Protein AF-A0A2S9G3B9-F1 (afdb_monomer_lite)

pLDDT: mean 91.57, std 11.86, range [34.47, 98.38]

Foldseek 3Di:
DPPDPDDDDQEDDPQDDDQWAPDDPVCSCVVDVVNVDPVPDDPDDDDDDDDDPDPDTDGNPTDDHHPDDDDDDDPCVVVVVVVVD

Radius of gyration: 15.21 Å; chains: 1; bounding box: 28×30×40 Å

Structure (mmCIF, N/CA/C/O backbone):
data_AF-A0A2S9G3B9-F1
#
_entry.id   AF-A0A2S9G3B9-F1
#
loop_
_atom_site.group_PDB
_atom_site.id
_atom_site.type_symbol
_atom_site.label_atom_id
_atom_site.label_alt_id
_atom_site.label_comp_id
_atom_site.label_asym_id
_atom_site.label_entity_id
_atom_site.label_seq_id
_atom_site.pdbx_PDB_ins_code
_atom_site.Cartn_x
_atom_site.Cartn_y
_atom_site.Cartn_z
_atom_site.occupancy
_atom_site.B_iso_or_equiv
_atom_site.auth_seq_id
_atom_site.auth_comp_id
_atom_site.auth_asym_id
_atom_site.auth_atom_id
_atom_site.pdbx_PDB_model_num
ATOM 1 N N . GLY A 1 1 ? -4.322 2.171 -21.453 1.00 34.47 1 GLY A N 1
ATOM 2 C CA . GLY A 1 1 ? -3.641 3.412 -21.863 1.00 34.47 1 GLY A CA 1
ATOM 3 C C . GLY A 1 1 ? -3.958 4.505 -20.862 1.00 34.47 1 GLY A C 1
ATOM 4 O O . GLY A 1 1 ? -5.026 4.419 -20.259 1.00 34.47 1 GLY A O 1
ATOM 5 N N . PRO A 1 2 ? -3.065 5.487 -20.655 1.00 42.56 2 PRO A N 1
ATOM 6 C CA . PRO A 1 2 ? -3.381 6.659 -19.841 1.00 42.56 2 PRO A CA 1
ATOM 7 C C . PRO A 1 2 ? -4.602 7.352 -20.468 1.00 42.56 2 PRO A C 1
ATOM 9 O O . PRO A 1 2 ? -4.601 7.610 -21.667 1.00 42.56 2 PRO A O 1
ATOM 12 N N . GLY A 1 3 ? -5.675 7.539 -19.694 1.00 51.44 3 GLY A N 1
ATOM 13 C CA . GLY A 1 3 ? -6.925 8.151 -20.175 1.00 51.44 3 GLY A CA 1
ATOM 14 C C . GLY A 1 3 ? -8.166 7.249 -20.227 1.00 51.44 3 GLY A C 1
ATOM 15 O O . GLY A 1 3 ? -9.210 7.708 -20.671 1.00 51.44 3 GLY A O 1
ATOM 16 N N . ARG A 1 4 ? -8.110 5.993 -19.760 1.00 57.19 4 ARG A N 1
ATOM 17 C CA . ARG A 1 4 ? -9.332 5.247 -19.401 1.00 57.19 4 ARG A CA 1
ATOM 18 C C . ARG A 1 4 ? -9.457 5.187 -17.887 1.00 57.19 4 ARG A C 1
ATOM 20 O O . ARG A 1 4 ? -8.541 4.698 -17.231 1.00 57.19 4 ARG A O 1
ATOM 27 N N . GLU A 1 5 ? -10.581 5.654 -17.351 1.00 65.12 5 GLU A N 1
ATOM 28 C CA . GLU A 1 5 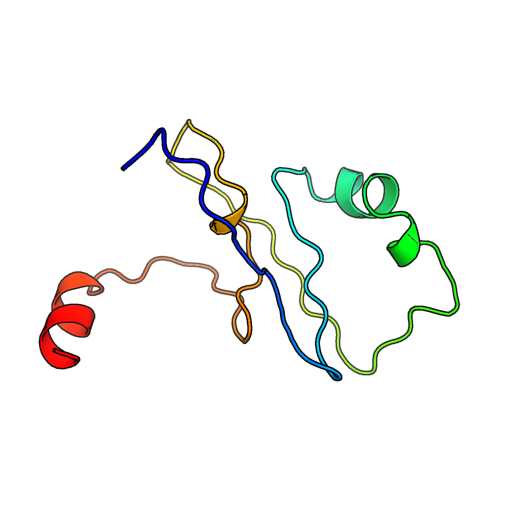? -10.967 5.367 -15.971 1.00 65.12 5 GLU A CA 1
ATOM 29 C C . GLU A 1 5 ? -11.121 3.849 -15.829 1.00 65.12 5 GLU A C 1
ATOM 31 O O . GLU A 1 5 ? -12.058 3.238 -16.339 1.00 65.12 5 GLU A O 1
ATOM 36 N N . THR A 1 6 ? -10.126 3.211 -15.220 1.00 74.69 6 THR A N 1
ATOM 37 C CA . THR A 1 6 ? -10.157 1.781 -14.923 1.00 74.69 6 THR A CA 1
ATOM 38 C C . THR A 1 6 ? -10.560 1.591 -13.473 1.00 74.69 6 THR A C 1
ATOM 40 O O . THR A 1 6 ? -9.943 2.180 -12.584 1.00 74.69 6 THR A O 1
ATOM 43 N N . VAL A 1 7 ? -11.538 0.724 -13.222 1.00 88.75 7 VAL A N 1
ATOM 44 C CA . VAL A 1 7 ? -11.873 0.299 -11.860 1.00 88.75 7 VAL A CA 1
ATOM 45 C C . VAL A 1 7 ? -10.684 -0.463 -11.277 1.00 88.75 7 VAL A C 1
ATOM 47 O O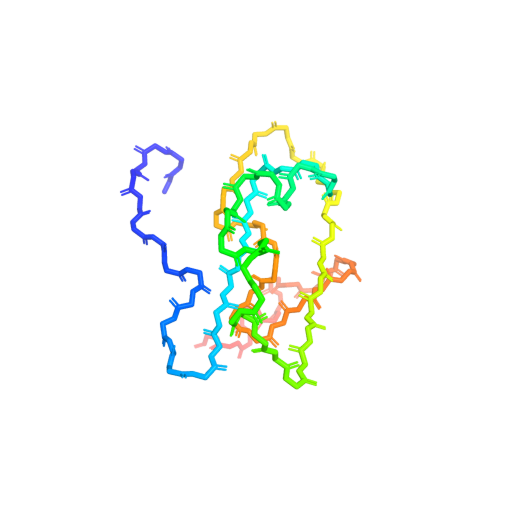 . VAL A 1 7 ? -10.193 -1.423 -11.874 1.00 88.75 7 VAL A O 1
ATOM 50 N N . TYR A 1 8 ? -10.216 -0.040 -10.105 1.00 91.44 8 TYR A N 1
ATOM 51 C CA . TYR A 1 8 ? -9.124 -0.692 -9.395 1.00 91.44 8 TYR A CA 1
ATOM 52 C C . TYR A 1 8 ? -9.537 -1.017 -7.963 1.00 91.44 8 TYR A C 1
ATOM 54 O O . TYR A 1 8 ? -9.844 -0.128 -7.175 1.00 91.44 8 TYR A O 1
ATOM 62 N N . PHE A 1 9 ? -9.477 -2.301 -7.617 1.00 95.12 9 PHE A N 1
ATOM 63 C CA . PHE A 1 9 ? -9.714 -2.776 -6.258 1.00 95.12 9 PHE A CA 1
ATOM 64 C C . PHE A 1 9 ? -8.375 -2.922 -5.517 1.00 95.12 9 PHE A C 1
ATOM 66 O O . PHE A 1 9 ? -7.610 -3.841 -5.858 1.00 95.12 9 PHE A O 1
ATOM 73 N N . PRO A 1 10 ? -8.067 -2.065 -4.520 1.00 95.81 10 PRO A N 1
ATOM 74 C CA . PRO A 1 10 ? -6.838 -2.173 -3.727 1.00 95.81 10 PRO A CA 1
ATOM 75 C C . PRO A 1 10 ? -6.798 -3.469 -2.906 1.00 95.81 10 PRO A C 1
ATOM 77 O O . PRO A 1 10 ? -5.744 -4.091 -2.777 1.00 95.81 10 PRO A O 1
ATOM 80 N N . SER A 1 11 ? -7.963 -3.924 -2.452 1.00 97.31 11 SER A N 1
ATOM 81 C CA . SER A 1 11 ? -8.217 -5.221 -1.829 1.00 97.31 11 SER A CA 1
ATOM 82 C C . SER A 1 11 ? -9.661 -5.644 -2.115 1.00 97.31 11 SER A C 1
ATOM 84 O O . SER A 1 11 ? -10.524 -4.795 -2.324 1.00 97.31 11 SER A O 1
ATOM 86 N N . LEU A 1 12 ? -9.923 -6.951 -2.126 1.00 97.12 12 LEU A N 1
ATOM 87 C CA . LEU A 1 12 ? -11.269 -7.531 -2.072 1.00 97.12 12 LEU A CA 1
ATOM 88 C C . LEU A 1 12 ? -11.163 -8.842 -1.284 1.00 97.12 12 LEU A C 1
ATOM 90 O O . LEU A 1 12 ? -10.928 -9.906 -1.849 1.00 97.12 12 LEU A O 1
ATOM 94 N N . SER A 1 13 ? -11.180 -8.724 0.041 1.00 96.62 13 SER A N 1
ATOM 95 C CA . SER A 1 13 ? -10.923 -9.809 0.991 1.00 96.62 13 SER A CA 1
ATOM 96 C C . SER A 1 13 ? -11.684 -9.541 2.286 1.00 96.62 13 SER A C 1
ATOM 98 O O . SER A 1 13 ? -11.800 -8.388 2.690 1.00 96.62 13 SER A O 1
ATOM 100 N N . GLY A 1 14 ? -12.150 -10.596 2.959 1.00 97.38 14 GLY A N 1
ATOM 101 C CA . GLY A 1 14 ? -12.719 -10.499 4.310 1.00 97.38 14 GLY A CA 1
ATOM 102 C C . GLY A 1 14 ? -11.671 -10.407 5.427 1.00 97.38 14 GLY A C 1
ATOM 103 O O . GLY A 1 14 ? -12.035 -10.255 6.584 1.00 97.38 14 GLY A O 1
ATOM 104 N N . GLN A 1 15 ? -10.380 -10.530 5.096 1.00 96.75 15 GLN A N 1
ATOM 105 C CA . GLN A 1 15 ? -9.277 -10.586 6.069 1.00 96.75 15 GLN A CA 1
ATOM 106 C C . GLN A 1 15 ? -8.225 -9.490 5.864 1.00 96.75 15 GLN A C 1
ATOM 108 O O . GLN A 1 15 ? -7.301 -9.357 6.661 1.00 96.75 15 GLN A O 1
ATOM 113 N N . THR A 1 16 ? -8.289 -8.737 4.765 1.00 96.75 16 THR A N 1
ATOM 114 C CA . THR A 1 16 ? -7.249 -7.760 4.422 1.00 96.75 16 THR A CA 1
ATOM 115 C C . THR A 1 16 ? -7.867 -6.544 3.762 1.00 96.75 16 THR A C 1
ATOM 117 O O . THR A 1 16 ? -8.473 -6.655 2.695 1.00 96.75 16 THR A O 1
ATOM 120 N N . PHE A 1 17 ? -7.632 -5.385 4.370 1.00 97.19 17 PHE A N 1
ATOM 121 C CA . PHE A 1 17 ? -7.996 -4.078 3.842 1.00 97.19 17 PHE A CA 1
ATOM 122 C C . PHE A 1 17 ? -6.730 -3.303 3.480 1.00 97.19 17 PHE A C 1
ATOM 124 O O . PHE A 1 17 ? -5.746 -3.329 4.219 1.00 97.19 17 PHE A O 1
ATOM 131 N N . VAL A 1 18 ? -6.744 -2.627 2.331 1.00 97.75 18 VAL A N 1
ATOM 132 C CA . VAL A 1 18 ? -5.621 -1.808 1.863 1.00 97.75 18 VAL A CA 1
ATOM 133 C C . VAL A 1 18 ? -6.060 -0.350 1.754 1.00 97.75 18 VAL A C 1
ATOM 135 O O . VAL A 1 18 ? -6.747 0.033 0.807 1.00 97.75 18 VAL A O 1
ATOM 138 N N . TYR A 1 19 ? -5.599 0.465 2.703 1.00 97.25 19 TYR A N 1
ATOM 139 C CA . TYR A 1 19 ? -5.710 1.924 2.680 1.00 97.25 19 TYR A CA 1
ATOM 140 C C . TYR A 1 19 ? -4.468 2.509 2.004 1.00 97.25 19 TYR A C 1
ATOM 142 O O . TYR A 1 19 ? -3.362 2.404 2.533 1.00 97.25 19 TYR A O 1
ATOM 150 N N . LYS A 1 20 ? -4.623 3.092 0.811 1.00 96.38 20 LYS A N 1
ATOM 151 C CA . LYS A 1 20 ? -3.497 3.645 0.040 1.00 96.38 20 LYS A CA 1
ATOM 152 C C . LYS A 1 20 ? -3.911 4.819 -0.833 1.00 96.38 20 LYS A C 1
ATOM 154 O O . LYS A 1 20 ? -5.082 4.948 -1.171 1.00 96.38 20 LYS A O 1
ATOM 159 N N . GLY A 1 21 ? -2.962 5.654 -1.236 1.00 94.44 21 GLY A N 1
ATOM 160 C CA . GLY A 1 21 ? -3.258 6.774 -2.120 1.00 94.44 21 GLY A CA 1
ATOM 161 C C . GLY A 1 21 ? -2.049 7.631 -2.447 1.00 94.44 21 GLY A C 1
ATOM 162 O O . GLY A 1 21 ? -0.934 7.355 -2.008 1.00 94.44 21 GLY A O 1
ATOM 163 N N . MET A 1 22 ? -2.297 8.683 -3.222 1.00 93.38 22 MET A N 1
ATOM 164 C CA . MET A 1 22 ? -1.306 9.708 -3.556 1.00 93.38 22 MET A CA 1
ATOM 165 C C . MET A 1 22 ? -1.234 10.740 -2.426 1.00 93.38 22 MET A C 1
ATOM 167 O O . MET A 1 22 ? -1.714 11.861 -2.558 1.00 93.38 22 MET A O 1
ATOM 171 N N . LEU A 1 23 ? -0.693 10.316 -1.288 1.00 92.75 23 LEU A N 1
ATOM 172 C CA . LEU A 1 23 ? -0.652 11.079 -0.044 1.00 92.75 23 LEU A CA 1
ATOM 173 C C . LEU A 1 23 ? 0.775 11.075 0.501 1.00 92.75 23 LEU A C 1
ATOM 175 O O . LEU A 1 23 ? 1.512 10.104 0.328 1.00 92.75 23 LEU A O 1
ATOM 179 N N . THR A 1 24 ? 1.154 12.132 1.213 1.00 92.56 24 THR A N 1
ATOM 180 C CA . THR A 1 24 ? 2.322 12.059 2.098 1.00 92.56 24 THR A CA 1
ATOM 181 C C . THR A 1 24 ? 1.984 11.218 3.329 1.00 92.56 24 THR A C 1
ATOM 183 O O . THR A 1 24 ? 0.824 11.138 3.739 1.00 92.56 24 THR A O 1
ATOM 186 N N . THR A 1 25 ? 2.992 10.605 3.954 1.00 92.12 25 THR A N 1
ATOM 187 C CA . THR A 1 25 ? 2.790 9.746 5.132 1.00 92.12 25 THR A CA 1
ATOM 188 C C . THR A 1 25 ? 1.949 10.410 6.238 1.00 92.12 25 THR A C 1
ATOM 190 O O . THR A 1 25 ? 1.028 9.757 6.728 1.00 92.12 25 THR A O 1
ATOM 193 N N . PRO A 1 26 ? 2.161 11.695 6.605 1.00 93.62 26 PRO A N 1
ATOM 194 C CA . PRO A 1 26 ? 1.350 12.347 7.639 1.00 93.62 26 PRO A CA 1
ATOM 195 C C . PRO A 1 26 ? -0.122 12.554 7.253 1.00 93.62 26 PRO A C 1
ATOM 197 O O . PRO A 1 26 ? -0.984 12.609 8.126 1.00 93.62 26 PRO A O 1
ATOM 200 N N . GLN A 1 27 ? -0.435 12.650 5.957 1.00 96.00 27 GLN A N 1
ATOM 201 C CA . GLN A 1 27 ? -1.804 12.876 5.48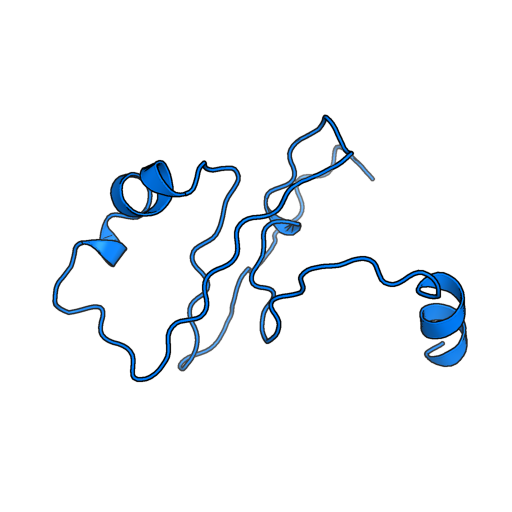0 1.00 96.00 27 GLN A CA 1
ATOM 202 C C . GLN A 1 27 ? -2.676 11.618 5.551 1.00 96.00 27 GLN A C 1
ATOM 204 O O . GLN A 1 27 ? -3.897 11.741 5.580 1.00 96.00 27 GLN A O 1
ATOM 209 N N . LEU A 1 28 ? -2.082 10.419 5.598 1.00 94.69 28 LEU A N 1
ATOM 210 C CA . LEU A 1 28 ? -2.814 9.153 5.501 1.00 94.69 28 LEU A CA 1
ATOM 211 C C . LEU A 1 28 ? -3.922 9.029 6.558 1.00 94.69 28 LEU A C 1
ATOM 213 O O . LEU A 1 28 ? -5.065 8.729 6.219 1.00 94.69 28 LEU A O 1
ATOM 217 N N . LYS A 1 29 ? -3.587 9.308 7.824 1.00 94.19 29 LYS A N 1
ATOM 218 C CA . LYS A 1 29 ? -4.528 9.211 8.949 1.00 94.19 29 LYS A CA 1
ATOM 219 C C . LYS A 1 29 ? -5.645 10.256 8.865 1.00 94.19 29 LYS A C 1
ATOM 221 O O . LYS A 1 29 ? -6.775 9.969 9.236 1.00 94.19 29 LYS A O 1
ATOM 226 N N . ALA A 1 30 ? -5.344 11.454 8.365 1.00 96.25 30 ALA A N 1
ATOM 227 C CA . ALA A 1 30 ? -6.338 12.512 8.188 1.00 96.25 30 ALA A CA 1
ATOM 228 C C . ALA A 1 30 ? -7.272 12.249 6.993 1.00 96.25 30 ALA A C 1
ATOM 230 O O . ALA A 1 30 ? -8.436 12.630 7.035 1.00 96.25 30 ALA A O 1
ATOM 231 N N . PHE A 1 31 ? -6.769 11.595 5.941 1.00 97.50 31 PHE A N 1
ATOM 232 C CA . PHE A 1 31 ? -7.535 11.290 4.734 1.00 97.50 31 PHE A CA 1
ATOM 233 C C . PHE A 1 31 ? -8.503 10.114 4.930 1.00 97.50 31 PHE A C 1
ATOM 235 O O . PHE A 1 31 ? -9.656 10.191 4.516 1.00 97.50 31 PHE A O 1
ATOM 242 N N . TYR A 1 32 ? -8.053 9.032 5.574 1.00 97.69 32 TYR A N 1
ATOM 243 C CA . TYR A 1 32 ? -8.888 7.869 5.885 1.00 97.69 32 TYR A CA 1
ATOM 244 C C . TYR A 1 32 ? -9.330 7.905 7.347 1.00 97.69 32 TYR A C 1
ATOM 246 O O . TYR A 1 32 ? -8.600 7.451 8.227 1.00 97.69 32 TYR A O 1
ATOM 254 N N . LEU A 1 33 ? -10.532 8.428 7.603 1.00 97.25 33 LEU A N 1
ATOM 255 C CA . LEU A 1 33 ? -11.059 8.592 8.963 1.00 97.25 33 LEU A CA 1
ATOM 256 C C . LEU A 1 33 ? -11.212 7.264 9.718 1.00 97.25 33 LEU A C 1
ATOM 258 O O . LEU A 1 33 ? -11.040 7.250 10.932 1.00 97.25 33 LEU A O 1
ATOM 262 N N . ASP A 1 34 ? -11.422 6.150 9.012 1.00 97.25 34 ASP A N 1
ATOM 263 C CA . ASP A 1 34 ? -11.429 4.804 9.601 1.00 97.25 34 ASP A CA 1
ATOM 264 C C . ASP A 1 34 ? -10.139 4.505 10.387 1.00 97.25 34 ASP A C 1
ATOM 266 O O . ASP A 1 34 ? -10.177 3.824 11.404 1.00 97.25 34 ASP A O 1
ATOM 270 N N . LEU A 1 35 ? -8.988 5.050 9.958 1.00 96.50 35 LEU A N 1
ATOM 271 C CA . LEU A 1 35 ? -7.696 4.883 10.642 1.00 96.50 35 LEU A CA 1
ATOM 272 C C . LEU A 1 35 ? -7.603 5.649 11.974 1.00 96.50 35 LEU A C 1
ATOM 274 O O . LEU A 1 35 ? -6.575 5.593 12.655 1.00 96.50 35 LEU A O 1
ATOM 278 N N . GLN A 1 36 ? -8.628 6.424 12.320 1.00 96.88 36 GLN A N 1
ATOM 279 C CA . GLN A 1 36 ? -8.756 7.120 13.600 1.00 96.88 36 GLN A CA 1
ATOM 280 C C . GLN A 1 36 ? -9.761 6.437 14.531 1.00 96.88 36 GLN A C 1
ATOM 282 O O . GLN A 1 36 ? -9.901 6.869 15.670 1.00 96.88 36 GLN A O 1
ATOM 287 N N . ASP A 1 37 ? -10.457 5.405 14.057 1.00 97.75 37 ASP A N 1
ATOM 288 C CA . ASP A 1 37 ? -11.474 4.693 14.816 1.00 97.75 37 ASP A CA 1
ATOM 289 C C . ASP A 1 37 ? -10.847 3.550 15.626 1.00 97.75 37 ASP A C 1
ATOM 291 O O . ASP A 1 37 ? -10.200 2.664 15.066 1.00 97.75 37 ASP A O 1
ATOM 295 N N . ASP A 1 38 ? -11.082 3.531 16.939 1.00 97.56 38 ASP A N 1
ATOM 296 C CA . ASP A 1 38 ? -10.536 2.514 17.849 1.00 97.56 38 ASP A CA 1
ATOM 297 C C . ASP A 1 38 ? -11.041 1.089 17.548 1.00 97.56 38 ASP A C 1
ATOM 299 O O . ASP A 1 38 ? -10.440 0.106 17.983 1.00 97.56 38 ASP A O 1
ATOM 303 N N . ARG A 1 39 ? -12.134 0.942 16.783 1.00 97.56 39 ARG A N 1
ATOM 304 C CA . ARG A 1 39 ? -12.634 -0.366 16.327 1.00 97.56 39 ARG A CA 1
ATOM 305 C C . ARG A 1 39 ? -11.746 -0.977 15.246 1.00 97.56 39 ARG A C 1
ATOM 307 O O . ARG A 1 39 ? -11.765 -2.199 15.074 1.00 97.56 39 ARG A O 1
ATOM 314 N N . LEU A 1 40 ? -10.985 -0.162 14.510 1.00 96.94 40 LEU A N 1
ATOM 315 C CA . LEU A 1 40 ? -10.087 -0.643 13.469 1.00 96.94 40 LEU A CA 1
ATOM 316 C C . LEU A 1 40 ? -8.810 -1.206 14.100 1.00 96.94 40 LEU A C 1
ATOM 318 O O . LEU A 1 40 ? -7.787 -0.539 14.236 1.00 96.94 40 LEU A O 1
ATOM 322 N N . THR A 1 41 ? -8.879 -2.480 14.461 1.00 97.50 41 THR A N 1
ATOM 323 C CA . THR A 1 41 ? -7.766 -3.230 15.040 1.00 97.50 41 THR A CA 1
ATOM 324 C C . THR A 1 41 ? -7.259 -4.276 14.053 1.00 97.50 41 THR A C 1
ATOM 326 O O . THR A 1 41 ? -8.000 -4.784 13.212 1.00 97.50 41 THR A O 1
ATOM 329 N N . SER A 1 42 ? -5.969 -4.595 14.125 1.00 97.06 42 SER A N 1
ATOM 330 C CA . SER A 1 42 ? -5.367 -5.651 13.313 1.00 97.06 42 SER A CA 1
ATOM 331 C C . SER A 1 42 ? -4.238 -6.323 14.080 1.00 97.06 42 SER A C 1
ATOM 333 O O . SER A 1 42 ? -3.496 -5.663 14.805 1.00 97.06 42 SER A O 1
ATOM 335 N N . SER A 1 43 ? -4.074 -7.630 13.883 1.00 97.62 43 SER A N 1
ATOM 336 C CA . SER A 1 43 ? -2.915 -8.375 14.386 1.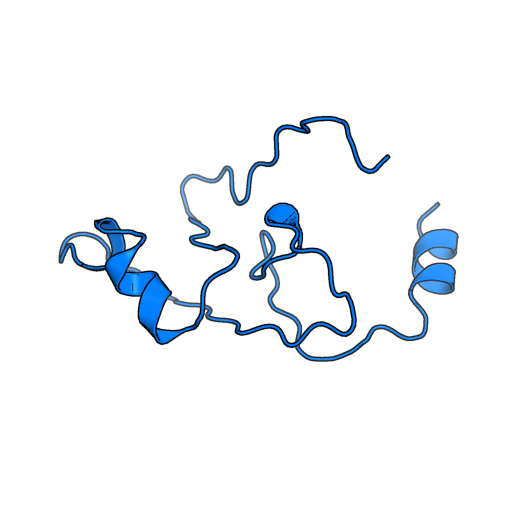00 97.62 43 SER A CA 1
ATOM 337 C C . SER A 1 43 ? -1.626 -8.045 13.624 1.00 97.62 43 SER A C 1
ATOM 339 O O . SER A 1 43 ? -0.535 -8.259 14.148 1.00 97.62 43 SER A O 1
ATOM 341 N N . LEU A 1 44 ? -1.739 -7.517 12.398 1.00 96.31 44 LEU A N 1
ATOM 342 C CA . LEU A 1 44 ? -0.616 -7.136 11.543 1.00 96.31 44 LEU A CA 1
ATOM 343 C C . LEU A 1 44 ? -0.929 -5.860 10.750 1.00 96.31 44 LEU A C 1
ATOM 345 O O . LEU A 1 44 ? -1.981 -5.746 10.120 1.00 96.31 44 LEU A O 1
ATOM 349 N N . GLY A 1 45 ? 0.024 -4.929 10.717 1.00 95.69 45 GLY A N 1
ATOM 350 C CA . GLY A 1 45 ? -0.004 -3.752 9.849 1.00 95.69 45 GLY A CA 1
ATOM 351 C C . GLY A 1 45 ? 1.218 -3.710 8.934 1.00 95.69 45 GLY A C 1
ATOM 352 O O . GLY A 1 45 ? 2.339 -3.928 9.388 1.00 95.69 45 GLY A O 1
ATOM 353 N N . ILE A 1 46 ? 1.011 -3.412 7.648 1.00 96.38 46 ILE A N 1
ATOM 354 C CA . ILE A 1 46 ? 2.084 -3.184 6.669 1.00 96.38 46 ILE A CA 1
ATOM 355 C C . ILE A 1 46 ? 1.938 -1.763 6.129 1.00 96.38 46 ILE A C 1
ATOM 357 O O . ILE A 1 46 ? 0.884 -1.405 5.606 1.00 96.38 46 ILE A O 1
ATOM 361 N N . VAL A 1 47 ? 3.005 -0.970 6.219 1.00 95.56 47 VAL A N 1
ATOM 362 C CA . VAL A 1 47 ? 3.053 0.409 5.712 1.00 95.56 47 VAL A CA 1
ATOM 363 C C . VAL A 1 47 ? 4.122 0.550 4.636 1.00 95.56 47 VAL A C 1
ATOM 365 O O . VAL A 1 47 ? 5.151 -0.123 4.673 1.00 95.56 47 VAL A O 1
ATOM 368 N N . HIS A 1 48 ? 3.884 1.429 3.664 1.00 97.25 48 HIS A N 1
ATOM 369 C CA . HIS A 1 48 ? 4.857 1.722 2.620 1.00 97.25 48 HIS A CA 1
ATOM 370 C C . HIS A 1 48 ? 4.738 3.170 2.147 1.00 97.25 48 HIS A C 1
ATOM 372 O O . HIS A 1 48 ? 3.651 3.626 1.802 1.00 97.25 48 HIS A O 1
ATOM 378 N N . SER A 1 49 ? 5.876 3.859 2.077 1.00 95.06 49 SER A N 1
ATOM 379 C CA . SER A 1 49 ? 6.014 5.143 1.392 1.00 95.06 49 SER A CA 1
ATOM 380 C C . SER A 1 49 ? 6.857 4.935 0.140 1.00 95.06 49 SER A C 1
ATOM 382 O O . SER A 1 49 ? 7.931 4.338 0.216 1.00 95.06 49 SER A O 1
ATOM 384 N N . ARG A 1 50 ? 6.353 5.398 -1.007 1.00 93.00 50 ARG A N 1
ATOM 385 C CA . ARG A 1 50 ? 6.976 5.192 -2.317 1.00 93.00 50 ARG A CA 1
ATOM 386 C C . ARG A 1 50 ? 7.605 6.488 -2.808 1.00 93.00 50 ARG A C 1
ATOM 388 O O . ARG A 1 50 ? 6.903 7.482 -2.976 1.00 93.00 50 ARG A O 1
ATOM 395 N N . PHE A 1 51 ? 8.890 6.440 -3.143 1.00 90.00 51 PHE A N 1
ATOM 396 C CA . PHE A 1 51 ? 9.523 7.460 -3.975 1.00 90.00 51 PHE A CA 1
ATOM 397 C C . PHE A 1 51 ? 9.427 7.040 -5.447 1.00 90.00 51 PHE A C 1
ATOM 399 O O . PHE A 1 51 ? 9.699 5.891 -5.789 1.00 90.00 51 PHE A O 1
ATOM 406 N N . SER A 1 52 ? 8.975 7.942 -6.317 1.00 82.00 52 SER A N 1
ATOM 407 C CA . SER A 1 52 ? 8.701 7.658 -7.730 1.00 82.00 52 SER A CA 1
ATOM 408 C C . SER A 1 52 ? 9.560 8.548 -8.612 1.00 82.00 52 SER A C 1
ATOM 410 O O . SER A 1 52 ? 9.575 9.758 -8.417 1.00 82.00 52 SER A O 1
ATOM 412 N N . THR A 1 53 ? 10.199 7.972 -9.626 1.00 83.69 53 THR A N 1
ATOM 413 C CA . THR A 1 53 ? 10.851 8.729 -10.708 1.00 83.69 53 THR A CA 1
ATOM 414 C C . THR A 1 53 ? 9.851 9.248 -11.753 1.00 83.69 53 THR A C 1
ATOM 416 O O . THR A 1 53 ? 10.211 10.064 -12.595 1.00 83.69 53 THR A O 1
ATOM 419 N N . ASN A 1 54 ? 8.580 8.827 -11.682 1.00 77.81 54 ASN A N 1
ATOM 420 C CA . ASN A 1 54 ? 7.497 9.336 -12.532 1.00 77.81 54 ASN A CA 1
ATOM 421 C C . ASN A 1 54 ? 6.884 10.614 -11.945 1.00 77.81 54 ASN A C 1
ATOM 423 O O . ASN A 1 54 ? 6.585 10.652 -10.751 1.00 77.81 54 ASN A O 1
ATOM 427 N N . THR A 1 55 ? 6.600 11.597 -12.800 1.00 74.12 55 THR A N 1
ATOM 428 C CA . THR A 1 55 ? 5.964 12.873 -12.426 1.00 74.12 55 THR A CA 1
ATOM 429 C C . THR A 1 55 ? 4.435 12.812 -12.372 1.00 74.12 55 THR A C 1
ATOM 431 O O . THR A 1 55 ? 3.824 13.609 -11.664 1.00 74.12 55 THR A O 1
ATOM 434 N N . PHE A 1 56 ? 3.799 11.866 -13.074 1.00 80.81 56 PHE A N 1
ATOM 435 C CA . PHE A 1 56 ? 2.342 11.717 -13.056 1.00 80.81 56 PHE A CA 1
ATOM 436 C C . PHE A 1 56 ? 1.876 10.757 -11.949 1.00 80.81 56 PHE A C 1
ATOM 438 O O . PHE A 1 56 ? 2.322 9.603 -11.907 1.00 80.81 56 PHE A O 1
ATOM 445 N N . PRO A 1 57 ? 0.966 11.199 -11.061 1.00 79.44 57 PRO A N 1
ATOM 446 C CA . PRO A 1 57 ? 0.448 10.377 -9.976 1.00 79.44 57 PRO A CA 1
ATOM 447 C C . PRO A 1 57 ? -0.422 9.227 -10.507 1.00 79.44 57 PRO A C 1
ATOM 449 O O . PRO A 1 57 ? -1.170 9.388 -11.469 1.00 79.44 57 PRO A O 1
ATOM 452 N N . SER A 1 58 ? -0.372 8.065 -9.848 1.00 86.75 58 SER A N 1
ATOM 453 C CA . SER A 1 58 ? -1.233 6.920 -10.167 1.00 86.75 58 SER A CA 1
ATOM 454 C C . SER A 1 58 ? -1.633 6.171 -8.899 1.00 86.75 58 SER A C 1
ATOM 456 O O . SER A 1 58 ? -0.824 5.471 -8.288 1.00 86.75 58 SER A O 1
ATOM 458 N N . TRP A 1 59 ? -2.906 6.304 -8.518 1.00 90.81 59 TRP A N 1
ATOM 459 C CA . TRP A 1 59 ? -3.487 5.669 -7.331 1.00 90.81 59 TRP A CA 1
ATOM 460 C C . TRP A 1 59 ? -3.307 4.141 -7.295 1.00 90.81 59 TRP A C 1
ATOM 462 O O . TRP A 1 59 ? -2.905 3.618 -6.251 1.00 90.81 59 TRP A O 1
ATOM 472 N N . PRO A 1 60 ? -3.524 3.395 -8.400 1.00 92.06 60 PRO A N 1
ATOM 473 C CA . PRO A 1 60 ? -3.291 1.952 -8.416 1.00 92.06 60 PRO A CA 1
ATOM 474 C C . PRO A 1 60 ? -1.851 1.535 -8.092 1.00 92.06 60 PRO A C 1
ATOM 476 O O . PRO A 1 60 ? -1.660 0.452 -7.533 1.00 92.06 60 PRO A O 1
ATOM 479 N N . LEU A 1 61 ? -0.863 2.382 -8.414 1.00 92.50 61 LEU A N 1
ATOM 480 C CA . LEU A 1 61 ? 0.568 2.117 -8.216 1.00 92.50 61 LEU A CA 1
ATOM 481 C C . LEU A 1 61 ? 1.072 2.455 -6.806 1.00 92.50 61 LEU A C 1
ATOM 483 O O . LEU A 1 61 ? 2.212 2.127 -6.478 1.00 92.50 61 LEU A O 1
ATOM 487 N N . ALA A 1 62 ? 0.257 3.090 -5.958 1.00 94.88 62 ALA A N 1
ATOM 488 C CA . ALA A 1 62 ? 0.580 3.185 -4.540 1.00 94.88 62 ALA A CA 1
ATOM 489 C C . ALA A 1 62 ? 0.660 1.771 -3.935 1.00 94.88 62 ALA A C 1
ATOM 491 O O . ALA A 1 62 ? -0.121 0.884 -4.290 1.00 94.88 62 ALA A O 1
ATOM 492 N N . HIS A 1 63 ? 1.591 1.559 -3.015 1.00 96.75 63 HIS A N 1
ATOM 493 C CA . HIS A 1 63 ? 1.676 0.338 -2.213 1.00 96.75 63 HIS A CA 1
ATOM 494 C C . HIS A 1 63 ? 0.920 0.531 -0.882 1.00 96.75 63 HIS A C 1
ATOM 496 O O . HIS A 1 63 ? 0.645 1.675 -0.517 1.00 96.75 63 HIS A O 1
ATOM 502 N N . PRO A 1 64 ? 0.590 -0.547 -0.146 1.00 97.62 64 PRO A N 1
ATOM 503 C CA . PRO A 1 64 ? 0.826 -1.954 -0.480 1.00 97.62 64 PRO A CA 1
ATOM 504 C C . PRO A 1 64 ? 0.009 -2.443 -1.689 1.00 97.62 64 PRO A C 1
ATOM 506 O O . PRO A 1 64 ? -1.075 -1.938 -1.989 1.00 97.62 64 PRO A O 1
ATOM 509 N N . PHE A 1 65 ? 0.531 -3.452 -2.389 1.00 96.62 65 PHE A N 1
ATOM 510 C CA . PHE A 1 65 ? -0.293 -4.320 -3.230 1.00 96.62 65 PHE A CA 1
ATOM 511 C C . PHE A 1 65 ? -0.993 -5.368 -2.357 1.00 96.62 65 PHE A C 1
ATOM 513 O O . PHE A 1 65 ? -0.705 -5.498 -1.171 1.00 96.62 65 PHE A O 1
ATOM 520 N N . ARG A 1 66 ? -1.885 -6.163 -2.959 1.00 96.25 66 ARG A N 1
ATOM 521 C CA . ARG A 1 66 ? -2.779 -7.105 -2.254 1.00 96.25 66 ARG A CA 1
ATOM 522 C C . ARG A 1 66 ? -2.086 -8.037 -1.254 1.00 96.25 66 ARG A C 1
ATOM 524 O O . ARG A 1 66 ? -2.736 -8.494 -0.324 1.00 96.25 66 ARG A O 1
ATOM 531 N N . ARG A 1 67 ? -0.809 -8.364 -1.475 1.00 93.88 67 ARG A N 1
ATOM 532 C CA . ARG A 1 67 ? -0.017 -9.263 -0.617 1.00 93.88 67 ARG A CA 1
ATOM 533 C C . ARG A 1 67 ? 1.432 -8.813 -0.404 1.00 93.88 67 ARG A C 1
ATOM 535 O O . ARG A 1 67 ? 2.189 -9.533 0.233 1.00 93.88 67 ARG A O 1
ATOM 542 N N . VAL A 1 68 ? 1.850 -7.676 -0.969 1.00 96.00 68 VAL A N 1
ATOM 543 C CA . VAL A 1 68 ? 3.268 -7.284 -0.974 1.00 96.00 68 VAL A CA 1
ATOM 544 C C . VAL A 1 68 ? 3.452 -5.771 -0.911 1.00 96.00 68 VAL A C 1
ATOM 546 O O . VAL A 1 68 ? 2.801 -5.006 -1.625 1.00 96.00 68 VAL A O 1
ATOM 549 N N . ALA A 1 69 ? 4.391 -5.344 -0.075 1.00 97.19 69 ALA A N 1
ATOM 550 C CA . ALA A 1 69 ? 5.038 -4.044 -0.154 1.00 97.19 69 ALA A CA 1
ATOM 551 C C . ALA A 1 69 ? 6.486 -4.282 -0.589 1.00 97.19 69 ALA A C 1
ATOM 553 O O . ALA A 1 69 ? 7.135 -5.194 -0.083 1.00 97.19 69 ALA A O 1
ATOM 554 N N . HIS A 1 70 ? 6.978 -3.504 -1.548 1.00 96.81 70 HIS A N 1
ATOM 555 C CA . HIS A 1 70 ? 8.314 -3.694 -2.101 1.00 96.81 70 HIS A CA 1
ATOM 556 C C . HIS A 1 70 ? 9.062 -2.372 -2.063 1.00 96.81 70 HIS A C 1
ATOM 558 O O . HIS A 1 70 ? 8.528 -1.362 -2.508 1.00 96.81 70 HIS A O 1
ATOM 564 N N . ASN A 1 71 ? 10.281 -2.392 -1.529 1.00 96.38 71 ASN A N 1
ATOM 565 C CA . ASN A 1 71 ? 11.199 -1.266 -1.574 1.00 96.38 71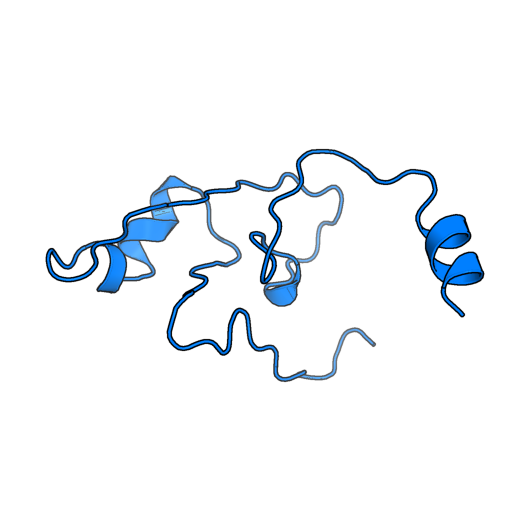 ASN A CA 1
ATOM 566 C C . ASN A 1 71 ? 12.414 -1.664 -2.414 1.00 96.38 71 ASN A C 1
ATOM 568 O O . ASN A 1 71 ? 13.176 -2.538 -2.004 1.00 96.38 71 ASN A O 1
ATOM 572 N N . GLY A 1 72 ? 12.555 -1.051 -3.585 1.00 94.50 72 GLY A N 1
ATOM 573 C CA . GLY A 1 72 ? 13.569 -1.398 -4.572 1.00 94.50 72 GLY A CA 1
ATOM 574 C C . GLY A 1 72 ? 13.011 -1.390 -5.992 1.00 94.50 72 GLY A C 1
ATOM 575 O O . GLY A 1 72 ? 11.893 -0.930 -6.242 1.00 94.50 72 GLY A O 1
ATOM 576 N N . GLU A 1 73 ? 13.816 -1.910 -6.911 1.00 95.31 73 GLU A N 1
ATOM 577 C CA . GLU A 1 73 ? 13.478 -2.062 -8.321 1.00 95.31 73 GLU A CA 1
ATOM 578 C C . GLU A 1 73 ? 13.763 -3.499 -8.767 1.00 95.31 73 GLU A C 1
ATOM 580 O O . GLU A 1 73 ? 14.790 -4.089 -8.421 1.00 95.31 73 GLU A O 1
ATOM 585 N N . ILE A 1 74 ? 12.842 -4.080 -9.539 1.00 95.88 74 ILE A N 1
ATOM 586 C CA . ILE A 1 74 ? 13.018 -5.409 -10.127 1.00 95.88 74 ILE A CA 1
ATOM 587 C C . ILE A 1 74 ? 13.634 -5.232 -11.519 1.00 95.88 74 ILE A C 1
ATOM 589 O O . ILE A 1 74 ? 12.926 -5.132 -12.518 1.00 95.88 74 ILE A O 1
ATOM 593 N N . ASN A 1 75 ? 14.965 -5.236 -11.582 1.00 97.69 75 ASN A N 1
ATOM 594 C CA . ASN A 1 75 ? 15.728 -4.958 -12.810 1.00 97.69 75 ASN A CA 1
ATOM 595 C C . ASN A 1 75 ? 15.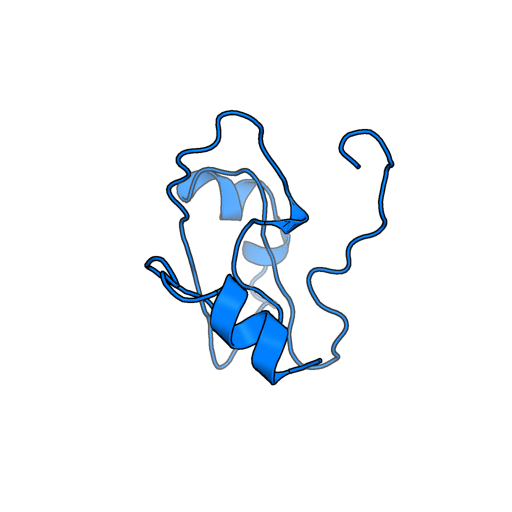505 -5.974 -13.946 1.00 97.69 75 ASN A C 1
ATOM 597 O O . ASN A 1 75 ? 15.821 -5.702 -15.100 1.00 97.69 75 ASN A O 1
ATOM 601 N N . THR A 1 76 ? 14.970 -7.154 -13.632 1.00 96.88 76 THR A N 1
ATOM 602 C CA . THR A 1 76 ? 14.731 -8.240 -14.594 1.00 96.88 76 THR A CA 1
ATOM 603 C C . THR A 1 76 ? 13.250 -8.436 -14.924 1.00 96.88 76 THR A C 1
ATOM 605 O O . THR A 1 76 ? 12.881 -9.490 -15.442 1.00 96.88 76 THR A O 1
ATOM 608 N N . VAL A 1 77 ? 12.388 -7.447 -14.640 1.00 96.50 77 VAL A N 1
ATOM 609 C CA . VAL A 1 77 ? 10.922 -7.581 -14.755 1.00 96.50 77 VAL A CA 1
ATOM 610 C C . VAL A 1 77 ? 10.469 -8.135 -16.109 1.00 96.50 77 VAL A C 1
ATOM 612 O O . VAL A 1 77 ? 9.711 -9.097 -16.130 1.00 96.50 77 VAL A O 1
ATOM 615 N N . THR A 1 78 ? 11.012 -7.643 -17.225 1.00 97.00 78 THR A N 1
ATOM 616 C CA . THR A 1 78 ? 10.663 -8.124 -18.573 1.00 97.00 78 THR A CA 1
ATOM 617 C C . THR A 1 78 ? 11.023 -9.597 -18.779 1.00 97.00 78 THR A C 1
ATOM 619 O O . THR A 1 78 ? 10.267 -10.347 -19.389 1.00 97.00 78 THR A O 1
ATOM 622 N N . GLY A 1 79 ? 12.173 -10.033 -18.256 1.00 98.38 79 GLY A N 1
ATOM 623 C CA . GLY A 1 79 ? 12.579 -11.437 -18.303 1.00 98.38 79 GLY A CA 1
ATOM 624 C C . GLY A 1 79 ? 11.624 -12.316 -17.498 1.00 98.38 79 GLY A C 1
ATOM 625 O O . GLY A 1 79 ? 11.151 -13.327 -18.006 1.00 98.38 79 GLY A O 1
ATOM 626 N N . ASN A 1 80 ? 11.283 -11.891 -16.279 1.00 97.88 80 ASN A N 1
ATOM 627 C CA . ASN A 1 80 ? 10.336 -12.601 -15.419 1.00 97.88 80 ASN A CA 1
ATOM 628 C C . ASN A 1 80 ? 8.943 -12.693 -16.064 1.00 97.88 80 ASN A C 1
ATOM 630 O O . ASN A 1 80 ? 8.329 -13.753 -16.035 1.00 97.88 80 ASN A O 1
ATOM 634 N N . GLU A 1 81 ? 8.455 -11.610 -16.675 1.00 97.44 81 GLU A N 1
ATOM 635 C CA . GLU A 1 81 ? 7.178 -11.601 -17.396 1.00 97.44 81 GLU A CA 1
ATOM 636 C C . GLU A 1 81 ? 7.171 -12.581 -18.572 1.00 97.44 81 GLU A C 1
ATOM 638 O O . GLU A 1 81 ? 6.182 -13.285 -18.761 1.00 97.44 81 GLU A O 1
ATOM 643 N N . ASN A 1 82 ? 8.264 -12.660 -19.337 1.00 97.62 82 ASN A N 1
ATOM 644 C CA . ASN A 1 82 ? 8.375 -13.588 -20.461 1.00 97.62 82 ASN A CA 1
ATOM 645 C C . ASN A 1 82 ? 8.396 -15.055 -20.015 1.00 97.62 82 ASN A C 1
ATOM 647 O O . ASN A 1 82 ? 7.792 -15.879 -20.685 1.00 97.62 82 ASN A O 1
ATOM 651 N N . TRP A 1 83 ? 9.041 -15.383 -18.891 1.00 96.88 83 TRP A N 1
ATOM 652 C CA . TRP A 1 83 ? 9.040 -16.749 -18.345 1.00 96.88 83 TRP A CA 1
ATOM 653 C C . TRP A 1 83 ? 7.671 -17.202 -17.820 1.00 96.88 83 TRP A C 1
ATOM 655 O O . TRP A 1 83 ? 7.430 -18.401 -17.712 1.00 96.88 83 TRP A O 1
ATOM 665 N N . MET A 1 84 ? 6.795 -16.260 -17.463 1.00 97.31 84 MET A N 1
ATOM 666 C CA . MET A 1 84 ? 5.449 -16.548 -16.954 1.00 97.31 84 MET A CA 1
ATOM 667 C C . MET A 1 84 ? 4.386 -16.668 -18.061 1.00 97.31 84 MET A C 1
ATOM 669 O O . MET A 1 84 ? 3.258 -17.053 -17.749 1.00 97.31 84 MET A O 1
ATOM 673 N N . ARG A 1 85 ? 4.710 -16.288 -19.306 1.00 90.81 85 ARG A N 1
ATOM 674 C CA . ARG A 1 85 ? 3.830 -16.408 -20.482 1.00 90.81 85 ARG A CA 1
ATOM 675 C C . ARG A 1 85 ? 3.982 -17.771 -21.138 1.00 90.81 85 ARG A C 1
ATOM 677 O O . ARG A 1 85 ? 2.934 -18.295 -21.568 1.00 90.81 85 ARG A O 1
#

Sequence (85 aa):
GPGRETVYFPSLSGQTFVYKGMLTTPQLKAFYLDLQDDRLTSSLGIVHSRFSTNTFPSWPLAHPFRRVAHNGEINTVTGNENWMR

Secondary structure (DSSP, 8-state):
-TTS-----S---SS------S--TTHHHHH-GGGG-TT---S---------S-SS--GGGSSPPSS----S--TTHHHHHHHT-